Protein AF-A0A924U930-F1 (afdb_monomer_lite)

pLDDT: mean 94.07, std 8.2, range [55.53, 98.12]

Sequence (34 aa):
MPCPICTKDSDAKYRPFCSRRCADIDLGRWLNES

Structure (mmCIF, N/CA/C/O backbone):
data_AF-A0A924U930-F1
#
_entry.id   AF-A0A924U930-F1
#
loop_
_atom_site.group_PDB
_atom_site.id
_atom_site.type_symbol
_atom_site.label_atom_id
_atom_site.label_alt_id
_atom_site.label_comp_id
_atom_site.label_asym_id
_atom_site.label_entity_id
_atom_site.label_seq_id
_atom_site.pdbx_PDB_ins_code
_atom_site.Cartn_x
_atom_site.Cartn_y
_atom_site.Cartn_z
_atom_site.occupancy
_atom_site.B_iso_or_equiv
_atom_site.auth_seq_id
_atom_site.auth_comp_id
_atom_site.auth_asym_id
_atom_site.auth_atom_id
_atom_site.pdbx_PDB_model_num
ATOM 1 N N . MET A 1 1 ? -1.086 0.436 -12.886 1.00 86.25 1 MET A N 1
ATOM 2 C CA . MET A 1 1 ? -0.918 1.593 -11.980 1.00 86.25 1 MET A CA 1
ATOM 3 C C . MET A 1 1 ? 0.055 1.177 -10.893 1.00 86.25 1 MET A C 1
ATOM 5 O O . MET A 1 1 ? 0.040 -0.001 -10.543 1.00 86.25 1 MET A O 1
ATOM 9 N N . PRO A 1 2 ? 0.923 2.070 -10.401 1.00 95.31 2 PRO A N 1
ATOM 10 C CA . PRO A 1 2 ? 1.821 1.726 -9.308 1.00 95.31 2 PRO A CA 1
ATOM 11 C C . PRO A 1 2 ? 1.023 1.488 -8.020 1.00 95.31 2 PRO A C 1
ATOM 13 O O . PRO A 1 2 ? 0.039 2.173 -7.746 1.00 95.31 2 PRO A O 1
ATOM 16 N N . CYS A 1 3 ? 1.450 0.504 -7.235 1.00 97.88 3 CYS A N 1
ATOM 17 C CA . CYS A 1 3 ? 0.920 0.203 -5.914 1.00 97.88 3 CYS A CA 1
ATOM 18 C C . CYS A 1 3 ? 1.139 1.416 -4.996 1.00 97.88 3 CYS A C 1
ATOM 20 O O . CYS A 1 3 ? 2.288 1.832 -4.828 1.00 97.88 3 CYS A O 1
ATOM 22 N N . PRO A 1 4 ? 0.097 1.949 -4.337 1.00 96.81 4 PRO A N 1
ATOM 23 C CA . PRO A 1 4 ? 0.227 3.148 -3.503 1.00 96.81 4 PRO A CA 1
ATOM 24 C C . PRO A 1 4 ? 1.077 2.923 -2.240 1.00 96.81 4 PRO A C 1
ATO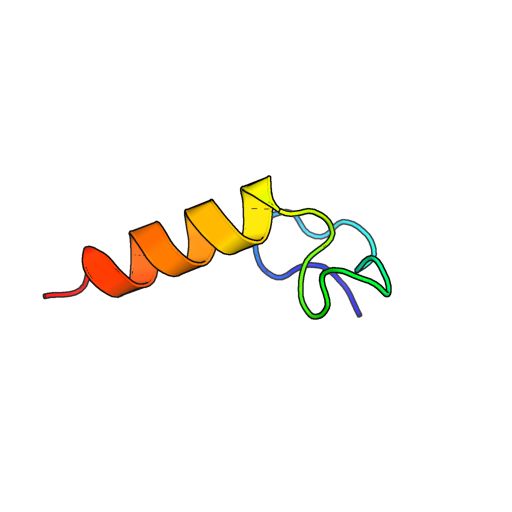M 26 O O . PRO A 1 4 ? 1.525 3.876 -1.612 1.00 96.81 4 PRO A O 1
ATOM 29 N N . ILE A 1 5 ? 1.333 1.664 -1.871 1.00 97.19 5 ILE A N 1
ATOM 30 C CA . ILE A 1 5 ? 2.055 1.300 -0.644 1.00 97.19 5 ILE A CA 1
ATOM 31 C C . ILE A 1 5 ? 3.557 1.136 -0.871 1.00 97.19 5 ILE A C 1
ATOM 33 O O . ILE A 1 5 ? 4.350 1.456 0.010 1.00 97.19 5 ILE A O 1
ATOM 37 N N . CYS A 1 6 ? 3.961 0.607 -2.027 1.00 97.06 6 CYS A N 1
ATOM 38 C CA . CYS A 1 6 ? 5.354 0.224 -2.281 1.00 97.06 6 CYS A CA 1
ATOM 39 C C . CYS A 1 6 ? 5.842 0.511 -3.706 1.00 97.06 6 CYS A C 1
ATOM 41 O O . CYS A 1 6 ? 6.895 0.005 -4.081 1.00 97.06 6 CYS A O 1
ATOM 43 N N . THR A 1 7 ? 5.048 1.238 -4.499 1.00 96.69 7 THR A N 1
ATOM 44 C CA . THR A 1 7 ? 5.333 1.724 -5.864 1.00 96.69 7 THR A CA 1
ATOM 45 C C . THR A 1 7 ? 5.635 0.675 -6.940 1.00 96.69 7 THR A C 1
ATOM 47 O O . THR A 1 7 ? 5.807 1.033 -8.102 1.00 96.69 7 THR A O 1
ATOM 50 N N . LYS A 1 8 ? 5.603 -0.620 -6.609 1.00 97.00 8 LYS A N 1
ATOM 51 C CA . LYS A 1 8 ? 5.649 -1.727 -7.582 1.00 97.00 8 LYS A CA 1
ATOM 52 C C . LYS A 1 8 ? 4.407 -1.760 -8.466 1.00 97.00 8 LYS A C 1
ATOM 54 O O . LYS A 1 8 ? 3.355 -1.271 -8.064 1.00 97.00 8 LYS A O 1
ATOM 59 N N . ASP A 1 9 ? 4.488 -2.420 -9.614 1.00 97.69 9 ASP A N 1
ATOM 60 C CA . ASP A 1 9 ? 3.319 -2.619 -10.470 1.00 97.69 9 ASP A CA 1
ATOM 61 C C . ASP A 1 9 ? 2.179 -3.340 -9.739 1.00 97.69 9 ASP A C 1
ATOM 63 O O . ASP A 1 9 ? 2.381 -4.335 -9.038 1.00 97.69 9 ASP A O 1
ATOM 67 N N . SER A 1 10 ? 0.961 -2.809 -9.888 1.00 97.50 10 SER A N 1
ATOM 68 C CA . SER A 1 10 ? -0.251 -3.427 -9.353 1.00 97.50 10 SER A CA 1
ATOM 69 C C . SER A 1 10 ? -0.476 -4.802 -9.978 1.00 97.50 10 SER A C 1
ATOM 71 O O . SER A 1 10 ? -0.461 -4.929 -11.206 1.00 97.50 10 SER A O 1
ATOM 73 N N . ASP A 1 11 ? -0.806 -5.788 -9.153 1.00 96.75 11 ASP A N 1
ATOM 74 C CA . ASP A 1 11 ? -1.200 -7.112 -9.617 1.00 96.75 11 ASP A CA 1
ATOM 75 C C . ASP A 1 11 ? -2.702 -7.114 -9.924 1.00 96.75 11 ASP A C 1
ATOM 77 O O . ASP A 1 11 ? -3.491 -6.492 -9.212 1.00 96.75 11 ASP A O 1
ATOM 81 N N . ALA A 1 12 ? -3.117 -7.810 -10.984 1.00 96.00 12 ALA A N 1
ATOM 82 C CA . ALA A 1 12 ? -4.511 -7.830 -11.413 1.00 96.00 12 ALA A CA 1
ATOM 83 C C . ALA A 1 12 ? -5.481 -8.345 -10.338 1.00 96.00 12 ALA A C 1
ATOM 85 O O . ALA A 1 12 ? -6.599 -7.840 -10.251 1.00 96.00 12 ALA A O 1
ATOM 86 N N . LYS A 1 13 ? -5.043 -9.298 -9.507 1.00 96.94 13 LYS A N 1
ATOM 87 C CA . LYS A 1 13 ? -5.827 -9.872 -8.409 1.00 96.94 13 LYS A CA 1
ATOM 88 C C . LYS A 1 13 ? -5.920 -8.940 -7.200 1.00 96.94 13 LYS A C 1
ATOM 90 O O . LYS A 1 13 ? -6.851 -9.069 -6.411 1.00 96.94 13 LYS A O 1
ATOM 95 N N . TYR A 1 14 ? -4.963 -8.027 -7.044 1.00 96.12 14 TYR A N 1
ATOM 96 C CA . TYR A 1 14 ? -4.823 -7.193 -5.850 1.00 96.12 14 TYR A CA 1
ATOM 97 C C . TYR A 1 14 ? -4.993 -5.697 -6.122 1.00 96.12 14 TYR A C 1
ATOM 99 O O . TYR A 1 14 ? -4.675 -4.907 -5.240 1.00 96.12 14 TYR A O 1
ATOM 107 N N . ARG A 1 15 ? -5.482 -5.283 -7.302 1.00 95.38 15 ARG A N 1
ATOM 108 C CA . ARG A 1 15 ? -5.636 -3.858 -7.652 1.00 95.38 15 ARG A CA 1
ATOM 109 C C . ARG A 1 15 ? -6.411 -3.089 -6.564 1.00 95.38 15 ARG A C 1
ATOM 111 O O . ARG A 1 15 ? -7.453 -3.578 -6.136 1.00 95.38 15 ARG A O 1
ATOM 118 N N . PRO A 1 16 ? -5.935 -1.896 -6.144 1.00 95.88 16 PRO A N 1
ATOM 119 C CA . PRO A 1 16 ? -4.817 -1.113 -6.704 1.00 95.88 16 PRO A CA 1
ATOM 120 C C . PRO A 1 16 ? -3.400 -1.541 -6.256 1.00 95.88 16 PRO A C 1
ATOM 122 O O . PRO A 1 16 ? -2.414 -0.929 -6.660 1.00 95.88 16 PRO A O 1
ATOM 125 N N . PHE A 1 17 ? -3.263 -2.590 -5.453 1.00 98.12 17 PHE A N 1
ATOM 126 C CA . PHE A 1 17 ? -2.013 -3.029 -4.834 1.00 98.12 17 PHE A CA 1
ATOM 127 C C . PHE A 1 17 ? -1.248 -4.081 -5.649 1.00 98.12 17 PHE A C 1
ATOM 129 O O . PHE A 1 17 ? -1.766 -4.709 -6.571 1.00 98.12 17 PHE A O 1
ATOM 136 N N . CYS A 1 18 ? 0.014 -4.313 -5.277 1.00 98.12 18 CYS A N 1
ATOM 137 C CA . CYS A 1 18 ? 0.846 -5.371 -5.863 1.00 98.12 18 CYS A CA 1
ATOM 138 C C . CYS A 1 18 ? 0.705 -6.734 -5.155 1.00 98.12 18 CYS A C 1
AT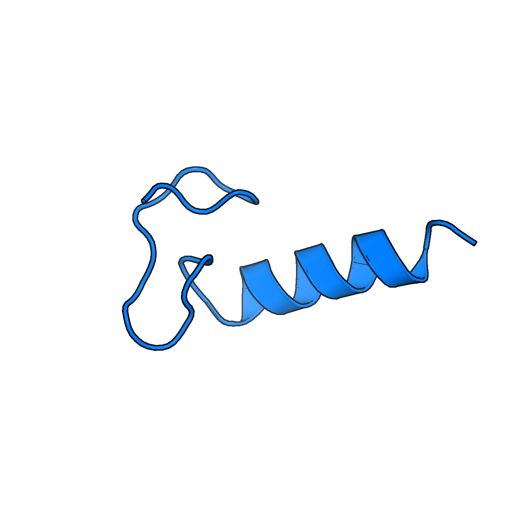OM 140 O O . CYS A 1 18 ? 1.247 -7.726 -5.624 1.00 98.12 18 CYS A O 1
ATOM 142 N N . SER A 1 19 ? 0.078 -6.793 -3.972 1.00 98.00 19 SER A N 1
ATOM 143 C CA . SER A 1 19 ? -0.041 -8.019 -3.167 1.00 98.00 19 SER A CA 1
ATO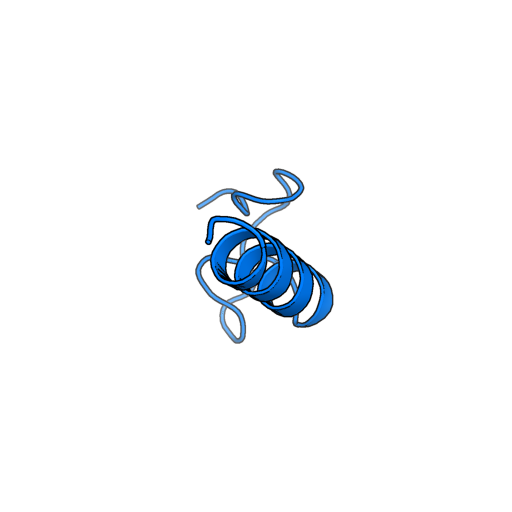M 144 C C . SER A 1 19 ? -1.046 -7.857 -2.026 1.00 98.00 19 SER A C 1
ATOM 146 O O . SER A 1 19 ? -1.306 -6.732 -1.593 1.00 98.00 19 SER A O 1
ATOM 148 N N . ARG A 1 20 ? -1.509 -8.983 -1.461 1.00 97.69 20 ARG A N 1
ATOM 149 C CA . ARG A 1 20 ? -2.315 -9.011 -0.226 1.00 97.69 20 ARG A CA 1
ATOM 150 C C . ARG A 1 20 ? -1.657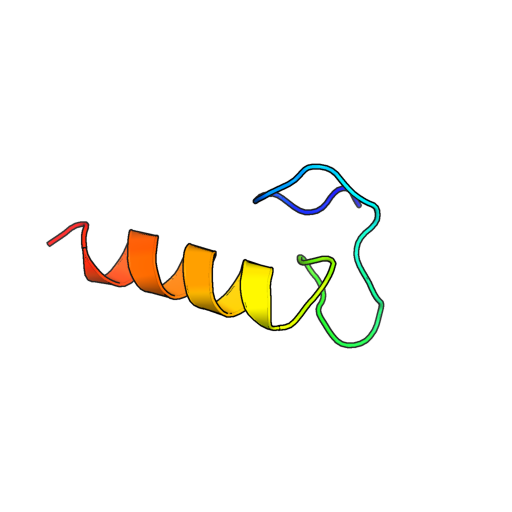 -8.235 0.917 1.00 97.69 20 ARG A C 1
ATOM 152 O O . ARG A 1 20 ? -2.315 -7.434 1.558 1.00 97.69 20 ARG A O 1
ATOM 159 N N . ARG A 1 21 ? -0.342 -8.393 1.107 1.00 97.81 21 ARG A N 1
ATOM 160 C CA . ARG A 1 21 ? 0.408 -7.684 2.156 1.00 97.81 21 ARG A CA 1
ATOM 161 C C . ARG A 1 21 ? 0.257 -6.164 2.057 1.00 97.81 21 ARG A C 1
ATOM 163 O O . ARG A 1 21 ? 0.143 -5.503 3.077 1.00 97.81 21 ARG A O 1
ATOM 170 N N . CYS A 1 22 ? 0.302 -5.604 0.847 1.00 98.06 22 CYS A N 1
ATOM 171 C CA . CYS A 1 22 ? 0.137 -4.160 0.667 1.00 98.06 22 CYS A CA 1
ATOM 172 C C . CYS A 1 22 ? -1.301 -3.715 0.961 1.00 98.06 22 CYS A C 1
ATOM 174 O O . CYS A 1 22 ? -1.468 -2.690 1.606 1.00 98.06 22 CYS A O 1
ATOM 176 N N . ALA A 1 23 ? -2.305 -4.505 0.570 1.00 97.50 23 ALA A N 1
ATOM 177 C CA . ALA A 1 23 ? -3.698 -4.234 0.930 1.00 97.50 23 ALA A CA 1
ATOM 178 C C . ALA A 1 23 ? -3.917 -4.264 2.455 1.00 97.50 23 ALA A C 1
ATOM 180 O O . ALA A 1 23 ? -4.558 -3.374 3.000 1.00 97.50 23 ALA A O 1
ATOM 181 N N . ASP A 1 24 ? -3.321 -5.234 3.156 1.00 97.44 24 ASP A N 1
ATOM 182 C CA . ASP A 1 24 ? -3.427 -5.339 4.617 1.00 97.44 24 ASP A CA 1
ATOM 183 C C . ASP A 1 24 ? -2.732 -4.156 5.331 1.00 97.44 24 ASP A C 1
ATOM 185 O O . ASP A 1 24 ? -3.223 -3.672 6.348 1.00 97.44 24 ASP A O 1
ATOM 189 N N . ILE A 1 25 ? -1.608 -3.654 4.797 1.00 96.94 25 ILE A N 1
ATOM 190 C CA . ILE A 1 25 ? -0.932 -2.449 5.320 1.00 96.94 25 ILE A CA 1
ATOM 191 C C . ILE A 1 25 ? -1.802 -1.206 5.127 1.00 96.94 25 ILE A C 1
ATOM 193 O O . ILE A 1 25 ? -1.906 -0.397 6.046 1.00 96.94 25 ILE A O 1
ATOM 197 N N . ASP A 1 26 ? -2.393 -1.044 3.942 1.00 95.75 26 ASP A N 1
ATOM 198 C CA . ASP A 1 26 ? -3.298 0.068 3.633 1.00 95.75 26 ASP A CA 1
ATOM 199 C C . ASP A 1 26 ? -4.501 0.078 4.584 1.00 95.75 26 ASP A C 1
ATOM 201 O O . ASP A 1 26 ? -4.759 1.078 5.253 1.00 95.75 26 ASP A O 1
ATOM 205 N N . LEU A 1 27 ? -5.139 -1.084 4.755 1.00 95.94 27 LEU A N 1
ATOM 206 C CA . LEU A 1 27 ? -6.219 -1.284 5.717 1.00 95.94 27 LEU A CA 1
ATOM 207 C C . LEU A 1 27 ? -5.778 -0.944 7.147 1.00 95.94 27 LEU A C 1
ATOM 209 O O . LEU A 1 27 ? -6.499 -0.268 7.872 1.00 95.94 27 LEU A O 1
ATOM 213 N N . GLY A 1 28 ? -4.583 -1.379 7.553 1.00 95.88 28 GLY A N 1
ATOM 214 C CA . GLY A 1 28 ? -4.031 -1.064 8.868 1.00 95.88 28 GLY A CA 1
ATOM 215 C C . GLY A 1 28 ? -3.782 0.431 9.078 1.00 95.88 28 GLY A C 1
ATOM 216 O O . GLY A 1 28 ? -3.992 0.923 10.182 1.00 95.88 28 GLY A O 1
ATOM 217 N N . ARG A 1 29 ? -3.362 1.175 8.047 1.00 93.81 29 ARG A N 1
ATOM 218 C CA . ARG A 1 29 ? -3.239 2.641 8.127 1.00 93.81 29 ARG A CA 1
ATOM 219 C C . ARG A 1 29 ? -4.607 3.278 8.324 1.00 93.81 29 ARG A C 1
ATOM 221 O O . ARG A 1 29 ? -4.764 4.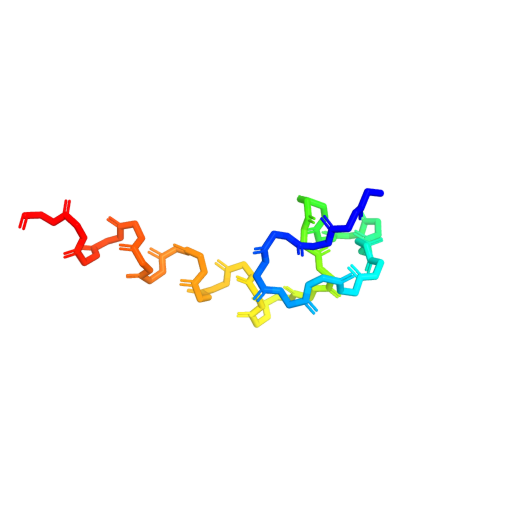051 9.257 1.00 93.81 29 ARG A O 1
ATOM 228 N N . TRP A 1 30 ? -5.591 2.874 7.522 1.00 90.81 30 TRP A N 1
ATOM 229 C CA . TRP A 1 30 ? -6.956 3.392 7.606 1.00 90.81 30 TRP A CA 1
ATOM 230 C C . TRP A 1 30 ? -7.595 3.163 8.983 1.00 90.81 30 TRP A C 1
ATOM 232 O O . TRP A 1 30 ? -8.186 4.073 9.549 1.00 90.81 30 TRP A O 1
ATOM 242 N N . LEU A 1 31 ? -7.419 1.972 9.561 1.00 93.44 31 LEU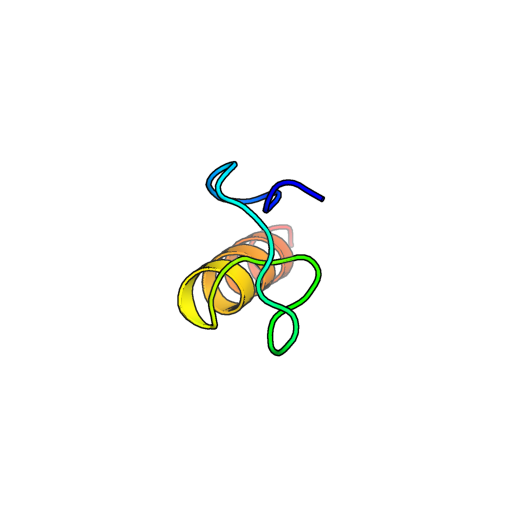 A N 1
ATOM 243 C CA . LEU A 1 31 ? -7.944 1.650 10.893 1.00 93.44 31 LEU A CA 1
ATOM 244 C C . LEU A 1 31 ? -7.237 2.398 12.035 1.00 93.44 31 LEU A C 1
ATOM 246 O O . LEU A 1 31 ? -7.822 2.544 13.103 1.00 93.44 31 LEU A O 1
ATOM 250 N N . ASN A 1 32 ? -5.993 2.845 11.838 1.00 88.50 32 ASN A N 1
ATOM 251 C CA . ASN A 1 32 ? -5.233 3.588 12.848 1.00 88.50 32 ASN A CA 1
ATOM 252 C C . ASN A 1 32 ? -5.456 5.109 12.781 1.00 88.50 32 ASN A C 1
ATOM 254 O O . ASN A 1 32 ? -5.050 5.807 13.706 1.00 88.50 32 ASN A O 1
ATOM 258 N N . GLU A 1 33 ? -6.088 5.634 11.729 1.00 72.69 33 GLU A N 1
ATOM 259 C CA . GLU A 1 33 ? -6.477 7.049 11.633 1.00 72.69 33 GLU A CA 1
ATOM 260 C C . GLU A 1 33 ? -7.846 7.297 12.299 1.00 72.69 33 GLU A C 1
ATOM 262 O O . GLU A 1 33 ? -8.787 7.760 11.655 1.00 72.69 33 GLU A O 1
ATOM 267 N N . SER A 1 34 ? -7.963 6.942 13.589 1.00 55.53 34 SER A N 1
ATOM 268 C CA . SER A 1 34 ? -9.138 7.195 14.452 1.00 55.53 34 SER A CA 1
ATOM 269 C C . SER A 1 34 ? -8.875 8.281 15.490 1.00 55.53 34 SER A C 1
ATOM 271 O O . SER A 1 34 ? -7.749 8.305 16.036 1.00 55.53 34 SER A O 1
#

Foldseek 3Di:
DAAPQPRHCPDPVGPVHNDPVSVVVVVVVVVVPD

Radius of gyration: 9.58 Å; chains: 1; bounding box: 15×17×26 Å

Secondary structure (DSSP, 8-state):
-B-TTT-SBPPTTTTTSSSHHHHHHHHHHHHH--